Protein AF-A0A1Q7MWL5-F1 (afdb_monomer)

Foldseek 3Di:
DPLVVLLVVLLVVLVVCCVVVVDDSVVSLCVSVVVPVPDDPSSNVVSNVVNVVCRVCVVVVCQLQVVLLVVLLCCLVPPVVDDLVVSLVVSLVVNVVRHDPVNSVVSNVVSVVSNVVSVVVVD

Sequence (123 aa):
MGTRRKSRELVLQMLFQADMGRQNADDVRRTFWGERSSVDAEIRGFAEDLFRVATDRTPEIDGLIGNIMRAAVAELLGFPTTPRAVIINEALEIARKFSNPESVQFINGVLDSVGRDLEKARA

Mean predicted aligned error: 8.56 Å

Solvent-accessible surface area (backbone atoms only — not comparable to full-atom values): 6883 Å² total; per-residue (Å²): 132,63,54,73,54,51,17,52,55,50,29,53,53,47,53,50,47,25,66,76,64,71,41,56,73,66,59,38,52,53,52,60,45,69,78,46,80,85,63,55,67,70,34,48,50,53,20,53,54,52,41,51,54,52,63,76,39,37,70,60,53,43,69,55,46,44,62,53,51,50,53,40,52,50,43,63,70,74,38,78,85,59,58,67,69,57,49,50,50,54,42,37,55,51,28,63,75,74,35,52,76,70,53,30,59,50,50,51,59,50,50,55,51,52,53,54,53,53,52,60,76,71,109

Secondary structure (DSSP, 8-state):
--HHHHHHHHHHHHHHHHHHHT--HHHHHHHHHHT-TTS-HHHHHHHHHHHHHHHHTHHHHIIIIIHHHHHHHHHHHH-TTS-HHHHHHHHHHHHHHHS-HHHHHHHHHHHHHHHHHHHHHH-

pLDDT: mean 86.19, std 7.43, range [50.0, 95.25]

Structure (mmCIF, N/CA/C/O backbone):
data_AF-A0A1Q7MWL5-F1
#
_entry.id   AF-A0A1Q7MWL5-F1
#
loop_
_atom_site.group_PDB
_atom_site.id
_atom_site.type_symbol
_atom_site.label_atom_id
_atom_site.label_alt_id
_atom_site.label_comp_id
_atom_site.label_asym_id
_atom_site.label_entity_id
_atom_site.label_seq_id
_atom_site.pdbx_PDB_ins_code
_atom_site.Cartn_x
_atom_site.Cartn_y
_atom_site.Cartn_z
_atom_site.occupancy
_atom_site.B_iso_or_equiv
_atom_site.auth_seq_id
_atom_site.auth_comp_id
_atom_site.auth_asym_id
_atom_site.auth_atom_id
_atom_site.pdbx_PDB_model_num
ATOM 1 N N . MET A 1 1 ? 13.981 12.775 -12.856 1.00 50.00 1 MET A N 1
ATOM 2 C CA . MET A 1 1 ? 13.031 12.411 -11.773 1.00 50.00 1 MET A CA 1
ATOM 3 C C . MET A 1 1 ? 11.757 11.681 -12.252 1.00 50.00 1 MET A C 1
ATOM 5 O O . MET A 1 1 ? 11.026 11.196 -11.398 1.00 50.00 1 MET A O 1
ATOM 9 N N . GLY A 1 2 ? 11.483 11.538 -13.563 1.00 62.84 2 GLY A N 1
ATOM 10 C CA . GLY A 1 2 ? 10.215 10.966 -14.066 1.00 62.84 2 GLY A CA 1
ATOM 11 C C . GLY A 1 2 ? 10.153 9.438 -14.257 1.00 62.84 2 GLY A C 1
ATOM 12 O O . GLY A 1 2 ? 9.115 8.845 -13.975 1.00 62.84 2 GLY A O 1
ATOM 13 N N . THR A 1 3 ? 11.244 8.776 -14.666 1.00 80.31 3 THR A N 1
ATOM 14 C CA . THR A 1 3 ? 11.224 7.352 -15.082 1.00 80.31 3 THR A CA 1
ATOM 15 C C . THR A 1 3 ? 10.945 6.397 -13.921 1.00 80.31 3 THR A C 1
ATOM 17 O O . THR A 1 3 ? 9.989 5.628 -13.952 1.00 80.31 3 THR A O 1
ATOM 20 N N . ARG A 1 4 ? 11.699 6.521 -12.820 1.00 88.25 4 ARG A N 1
ATOM 21 C CA . ARG A 1 4 ? 11.536 5.669 -11.626 1.00 88.25 4 ARG A CA 1
ATOM 22 C C . ARG A 1 4 ? 10.202 5.861 -10.904 1.00 88.25 4 ARG A C 1
ATOM 24 O O . ARG A 1 4 ? 9.739 4.932 -10.247 1.00 88.25 4 ARG A O 1
ATOM 31 N N . ARG A 1 5 ? 9.595 7.053 -10.957 1.00 84.62 5 ARG A N 1
ATOM 32 C CA . ARG A 1 5 ? 8.236 7.261 -10.425 1.00 84.62 5 ARG A CA 1
ATOM 33 C C . ARG A 1 5 ? 7.232 6.507 -11.293 1.00 84.62 5 ARG A C 1
ATOM 35 O O . ARG A 1 5 ? 6.439 5.742 -10.755 1.00 84.62 5 ARG A O 1
ATOM 42 N N . LYS A 1 6 ? 7.342 6.640 -12.619 1.00 85.75 6 LYS A N 1
ATOM 43 C CA . LYS A 1 6 ? 6.418 5.994 -13.548 1.00 85.75 6 LYS A CA 1
ATOM 44 C C . LYS A 1 6 ? 6.465 4.469 -13.481 1.00 85.75 6 LYS A C 1
ATOM 46 O O . LYS A 1 6 ? 5.414 3.843 -13.447 1.00 85.75 6 LYS A O 1
ATOM 51 N N . SER A 1 7 ? 7.652 3.870 -13.376 1.00 89.81 7 SER A N 1
ATOM 52 C CA . SER A 1 7 ? 7.772 2.418 -13.184 1.00 89.81 7 SER A CA 1
ATOM 53 C C . SER A 1 7 ? 7.066 1.940 -11.915 1.00 89.81 7 SER A C 1
ATOM 55 O O . SER A 1 7 ? 6.401 0.914 -11.952 1.00 89.81 7 SER A O 1
ATOM 57 N N . ARG A 1 8 ? 7.160 2.685 -10.802 1.00 89.31 8 ARG A N 1
ATOM 58 C CA . ARG A 1 8 ? 6.479 2.320 -9.547 1.00 89.31 8 ARG A CA 1
ATOM 59 C C . ARG A 1 8 ? 4.958 2.379 -9.675 1.00 89.31 8 ARG A C 1
ATOM 61 O O . ARG A 1 8 ? 4.285 1.499 -9.157 1.00 89.31 8 ARG A O 1
ATOM 68 N N . GLU A 1 9 ? 4.425 3.371 -10.390 1.00 86.50 9 GLU A N 1
ATOM 69 C CA . GLU A 1 9 ? 2.988 3.435 -10.700 1.00 86.50 9 GLU A CA 1
ATOM 70 C C . GLU A 1 9 ? 2.531 2.214 -11.509 1.00 86.50 9 GLU A C 1
ATOM 72 O O . GLU A 1 9 ? 1.496 1.630 -11.202 1.00 86.50 9 GLU A O 1
ATOM 77 N N . LEU A 1 10 ? 3.309 1.804 -12.518 1.00 92.19 10 LEU A N 1
ATOM 78 C CA . LEU A 1 10 ? 2.995 0.624 -13.330 1.00 92.19 10 LEU A CA 1
ATOM 79 C C . LEU A 1 10 ? 3.062 -0.663 -12.502 1.00 92.19 10 LEU A C 1
ATOM 81 O O . LEU A 1 10 ? 2.157 -1.482 -12.595 1.00 92.19 10 LEU A O 1
ATOM 85 N N . VAL A 1 11 ? 4.069 -0.812 -11.638 1.00 93.88 11 VAL A N 1
ATOM 86 C CA . VAL A 1 11 ? 4.167 -1.960 -10.722 1.00 93.88 11 VAL A CA 1
ATOM 87 C C . VAL A 1 11 ? 2.961 -2.037 -9.798 1.00 93.88 11 VAL A C 1
ATOM 89 O O . VAL A 1 11 ? 2.419 -3.120 -9.613 1.00 93.88 11 VAL A O 1
ATOM 92 N N . LEU A 1 12 ? 2.502 -0.906 -9.255 1.00 88.31 12 LEU A N 1
ATOM 93 C CA . LEU A 1 12 ? 1.308 -0.887 -8.412 1.00 88.31 12 LEU A CA 1
ATOM 94 C C . LEU A 1 12 ? 0.073 -1.391 -9.177 1.00 88.31 12 LEU A C 1
ATOM 96 O O . LEU A 1 12 ? -0.703 -2.171 -8.634 1.00 88.31 12 LEU A O 1
ATOM 100 N N . GLN A 1 13 ? -0.085 -0.994 -10.444 1.00 88.56 13 GLN A N 1
ATOM 101 C CA . GLN A 1 13 ? -1.170 -1.491 -11.299 1.00 88.56 13 GLN A CA 1
ATOM 102 C C . GLN A 1 13 ? -1.042 -2.995 -11.574 1.00 88.56 13 GLN A C 1
ATOM 104 O O . GLN A 1 13 ? -2.043 -3.706 -11.529 1.00 88.56 13 GLN A O 1
ATOM 109 N N . MET A 1 14 ? 0.175 -3.486 -11.825 1.00 92.56 14 MET A N 1
ATOM 110 C CA . MET A 1 14 ? 0.436 -4.910 -12.047 1.00 92.56 14 MET A CA 1
ATOM 111 C C . MET A 1 14 ? 0.137 -5.748 -10.797 1.00 92.56 14 MET A C 1
ATOM 113 O O . MET A 1 14 ? -0.518 -6.780 -10.904 1.00 92.56 14 MET A O 1
ATOM 117 N N . LEU A 1 15 ? 0.565 -5.300 -9.611 1.00 88.69 15 LEU A N 1
ATOM 118 C CA . LEU A 1 15 ? 0.263 -5.969 -8.339 1.00 88.69 15 LEU A CA 1
ATOM 119 C C . LEU A 1 15 ? -1.247 -6.004 -8.079 1.00 88.69 15 LEU A C 1
ATOM 121 O O . LEU A 1 15 ? -1.795 -7.059 -7.784 1.00 88.69 15 LEU A O 1
ATOM 125 N N . PHE A 1 16 ? -1.941 -4.885 -8.302 1.00 84.75 16 PHE A N 1
ATOM 126 C CA . PHE A 1 16 ? -3.396 -4.835 -8.169 1.00 84.75 16 PHE A CA 1
ATOM 127 C C . PHE A 1 16 ? -4.107 -5.802 -9.125 1.00 84.75 16 PHE A C 1
ATOM 129 O O . PHE A 1 16 ? -5.069 -6.468 -8.743 1.00 84.75 16 PHE A O 1
ATOM 136 N N . GLN A 1 17 ? -3.628 -5.905 -10.368 1.00 87.19 17 GLN A N 1
ATOM 137 C CA . GLN A 1 17 ? -4.155 -6.861 -11.336 1.00 87.19 17 GLN A CA 1
ATOM 138 C C . GLN A 1 17 ? -3.917 -8.314 -10.890 1.00 87.19 17 GLN A C 1
ATOM 140 O O . GLN A 1 17 ? -4.825 -9.137 -11.020 1.00 87.19 17 GLN A O 1
ATOM 145 N N . ALA A 1 18 ? -2.737 -8.620 -10.338 1.00 87.31 18 ALA A N 1
ATOM 146 C CA . ALA A 1 18 ? -2.424 -9.938 -9.784 1.00 87.31 18 ALA A CA 1
ATOM 147 C C . ALA A 1 18 ? -3.403 -10.317 -8.660 1.00 87.31 18 ALA A C 1
ATOM 149 O O . ALA A 1 18 ? -4.004 -11.393 -8.704 1.00 87.31 18 ALA A O 1
ATOM 150 N N . ASP A 1 19 ? -3.631 -9.397 -7.718 1.00 82.75 19 ASP A N 1
ATOM 151 C CA . ASP A 1 19 ? -4.478 -9.614 -6.542 1.00 82.75 19 ASP A CA 1
ATOM 152 C C . ASP A 1 19 ? -5.965 -9.752 -6.904 1.00 82.75 19 ASP A C 1
ATOM 154 O O . ASP A 1 19 ? -6.632 -10.704 -6.492 1.00 82.75 19 ASP A O 1
ATOM 158 N N . MET A 1 20 ? -6.497 -8.825 -7.709 1.00 79.88 20 MET A N 1
ATOM 159 C CA . MET A 1 20 ? -7.918 -8.809 -8.084 1.00 79.88 20 MET A CA 1
ATOM 160 C C . MET A 1 20 ? -8.271 -9.912 -9.081 1.00 79.88 20 MET A C 1
ATOM 162 O O . MET A 1 20 ? -9.350 -10.501 -9.004 1.00 79.88 20 MET A O 1
ATOM 166 N N . GLY A 1 21 ? -7.371 -10.193 -10.025 1.00 79.06 21 GLY A N 1
ATOM 167 C CA . GLY A 1 21 ? -7.567 -11.213 -11.050 1.00 79.06 21 GLY A CA 1
ATOM 168 C C . GLY A 1 21 ? -7.226 -12.630 -10.589 1.00 79.06 21 GLY A C 1
ATOM 169 O O . GLY A 1 21 ? -7.502 -13.573 -11.328 1.00 79.06 21 GLY A O 1
ATOM 170 N N . ARG A 1 22 ? -6.606 -12.791 -9.406 1.00 79.31 22 ARG A N 1
ATOM 171 C CA . ARG A 1 22 ? -5.955 -14.041 -8.964 1.00 79.31 22 ARG A CA 1
ATOM 172 C C . A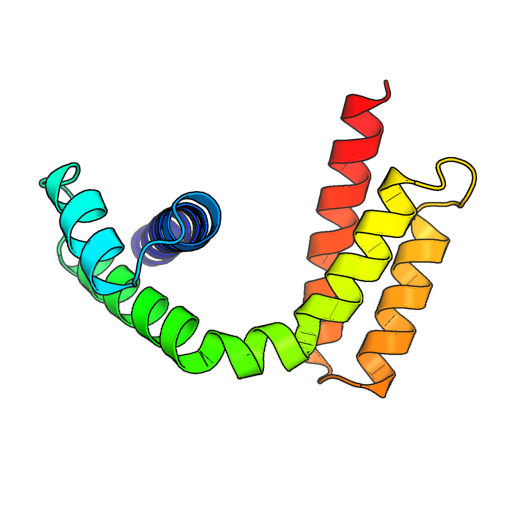RG A 1 22 ? -5.048 -14.630 -10.052 1.00 79.31 22 ARG A C 1
ATOM 174 O O . ARG A 1 22 ? -5.011 -15.842 -10.266 1.00 79.31 22 ARG A O 1
ATOM 181 N N . GLN A 1 23 ? -4.365 -13.752 -10.780 1.00 82.69 23 GLN A N 1
ATOM 182 C CA . GLN A 1 23 ? -3.498 -14.118 -11.894 1.00 82.69 23 GLN A CA 1
ATOM 183 C C . GLN A 1 23 ? -2.084 -14.379 -11.379 1.00 82.69 23 GLN A C 1
ATOM 185 O O . GLN A 1 23 ? -1.607 -13.696 -10.475 1.00 82.69 23 GLN A O 1
ATOM 190 N N . ASN A 1 24 ? -1.390 -15.350 -11.974 1.00 89.50 24 ASN A N 1
ATOM 191 C CA . ASN A 1 24 ? 0.038 -15.510 -11.716 1.00 89.50 24 ASN A CA 1
ATOM 192 C C . ASN A 1 24 ? 0.838 -14.356 -12.359 1.00 89.50 24 ASN A C 1
ATOM 194 O O . ASN A 1 24 ? 0.355 -13.653 -13.253 1.00 89.50 24 ASN A O 1
ATOM 198 N N . ALA A 1 25 ? 2.079 -14.171 -11.906 1.00 88.56 25 ALA A N 1
ATOM 199 C CA . ALA A 1 25 ? 2.936 -13.068 -12.336 1.00 88.56 25 ALA A CA 1
ATOM 200 C C . ALA A 1 25 ? 3.177 -13.036 -13.860 1.00 88.56 25 ALA A C 1
ATOM 202 O O . ALA A 1 25 ? 3.211 -11.958 -14.458 1.00 88.56 25 ALA A O 1
ATOM 203 N N . ASP A 1 26 ? 3.304 -14.196 -14.506 1.00 90.56 26 ASP A N 1
ATOM 204 C CA . ASP A 1 26 ? 3.564 -14.283 -15.946 1.00 90.56 26 ASP A CA 1
ATOM 205 C C . ASP A 1 26 ? 2.347 -13.873 -16.784 1.00 90.56 26 ASP A C 1
ATOM 207 O O . ASP A 1 26 ? 2.483 -13.157 -17.782 1.00 90.56 26 ASP A O 1
ATOM 211 N N . ASP A 1 27 ? 1.146 -14.258 -16.355 1.00 91.62 27 ASP A N 1
ATOM 212 C CA . ASP A 1 27 ? -0.103 -13.866 -17.002 1.00 91.62 27 ASP A CA 1
ATOM 213 C C . ASP A 1 27 ? -0.352 -12.359 -16.881 1.00 91.62 27 ASP A C 1
ATOM 215 O O . ASP A 1 27 ? -0.733 -11.718 -17.869 1.00 91.62 27 ASP A O 1
ATOM 219 N N . VAL A 1 28 ? -0.063 -11.771 -15.715 1.00 92.25 28 VAL A N 1
ATOM 220 C CA . VAL A 1 28 ? -0.117 -10.314 -15.518 1.00 92.25 28 VAL A CA 1
ATOM 221 C C . VAL A 1 28 ? 0.866 -9.617 -16.448 1.00 92.25 28 VAL A C 1
ATOM 223 O O . VAL A 1 28 ? 0.474 -8.705 -17.167 1.00 92.25 28 VAL A O 1
ATOM 226 N N . ARG A 1 29 ? 2.127 -10.065 -16.519 1.00 91.81 29 ARG A N 1
ATOM 227 C CA . ARG A 1 29 ? 3.126 -9.468 -17.425 1.00 91.81 29 ARG A CA 1
ATOM 228 C C . ARG A 1 29 ? 2.671 -9.513 -18.880 1.00 91.81 29 ARG A C 1
ATOM 230 O O . ARG A 1 29 ? 2.773 -8.507 -19.581 1.00 91.81 29 ARG A O 1
ATOM 237 N N . ARG A 1 30 ? 2.168 -10.663 -19.338 1.00 91.12 30 ARG A N 1
ATOM 238 C CA . ARG A 1 30 ? 1.729 -10.851 -20.727 1.00 91.12 30 ARG A CA 1
ATOM 239 C C . ARG A 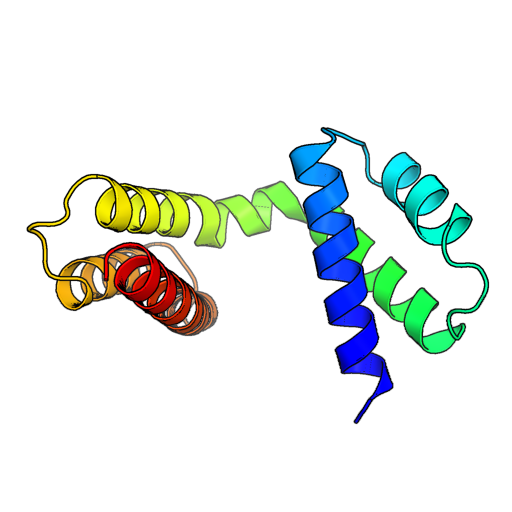1 30 ? 0.578 -9.912 -21.079 1.00 91.12 30 ARG A C 1
ATOM 241 O O . ARG A 1 30 ? 0.633 -9.239 -22.104 1.00 91.12 30 ARG A O 1
ATOM 248 N N . THR A 1 31 ? -0.446 -9.867 -20.236 1.00 91.50 31 THR A N 1
ATOM 249 C CA . THR A 1 31 ? -1.647 -9.052 -20.472 1.00 91.50 31 THR A CA 1
ATOM 250 C C . THR A 1 31 ? -1.365 -7.559 -20.305 1.00 91.50 31 THR A C 1
ATOM 252 O O . THR A 1 31 ? -1.658 -6.778 -21.207 1.00 91.50 31 THR A O 1
ATOM 255 N N . PHE A 1 32 ? -0.694 -7.164 -19.221 1.00 92.31 32 PHE A N 1
ATOM 256 C CA . PHE A 1 32 ? -0.417 -5.765 -18.899 1.00 92.31 32 PHE A CA 1
ATOM 257 C C . PHE A 1 32 ? 0.416 -5.060 -19.976 1.00 92.31 32 PHE A C 1
ATOM 259 O O . PHE A 1 32 ? 0.091 -3.936 -20.372 1.00 92.31 32 PHE A O 1
ATOM 266 N N . TRP A 1 33 ? 1.471 -5.721 -20.472 1.00 92.56 33 TRP A N 1
ATOM 267 C CA . TRP A 1 33 ? 2.317 -5.187 -21.544 1.00 92.56 33 TRP A CA 1
ATOM 268 C C . TRP A 1 33 ? 1.722 -5.386 -22.938 1.00 92.56 33 TRP A C 1
ATOM 270 O O . TRP A 1 33 ? 2.004 -4.580 -23.823 1.00 92.56 33 TRP A O 1
ATOM 280 N N . GLY A 1 34 ? 0.877 -6.405 -23.133 1.00 87.56 34 GLY A N 1
ATOM 281 C CA . GLY A 1 34 ? 0.123 -6.597 -24.376 1.00 87.56 34 GLY A CA 1
ATOM 282 C C . GLY A 1 34 ? -0.775 -5.401 -24.707 1.00 87.56 34 GLY A C 1
ATOM 283 O O . GLY A 1 34 ? -0.902 -5.027 -25.869 1.00 87.56 34 GLY A O 1
ATOM 284 N N 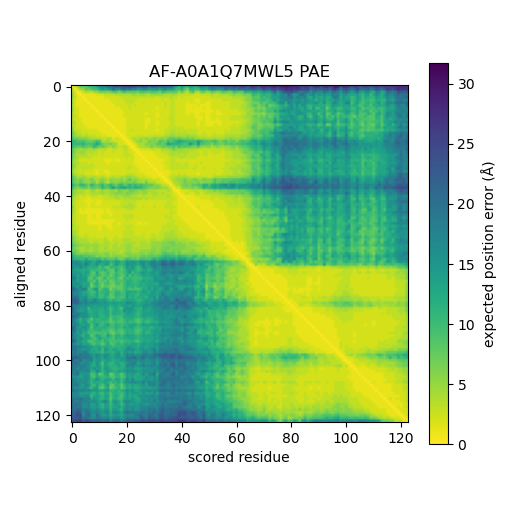. GLU A 1 35 ? -1.314 -4.741 -23.682 1.00 84.81 35 GLU A N 1
ATOM 285 C CA . GLU A 1 35 ? -2.119 -3.520 -23.809 1.00 84.81 35 GLU A CA 1
ATOM 286 C C . GLU A 1 35 ? -1.284 -2.223 -23.853 1.00 84.81 35 GLU A C 1
ATOM 288 O O . GLU A 1 35 ? -1.825 -1.143 -24.093 1.00 84.81 35 GLU A O 1
ATOM 293 N N . ARG A 1 36 ? 0.033 -2.289 -23.595 1.00 83.62 36 ARG A N 1
ATOM 294 C CA . ARG A 1 36 ? 0.907 -1.120 -23.358 1.00 83.62 36 ARG A CA 1
ATOM 295 C C . ARG A 1 36 ? 2.215 -1.207 -24.149 1.00 83.62 36 ARG A C 1
ATOM 297 O O . ARG A 1 36 ? 3.308 -1.234 -23.582 1.00 83.62 36 ARG A O 1
ATOM 304 N N . SER A 1 37 ? 2.110 -1.202 -25.475 1.00 74.88 37 SER A N 1
ATOM 305 C CA . SER A 1 37 ? 3.255 -1.335 -26.390 1.00 74.88 37 SER A CA 1
ATOM 306 C C . SER A 1 37 ? 4.160 -0.097 -26.488 1.00 74.88 37 SER A C 1
ATOM 308 O O . SER A 1 37 ? 5.283 -0.211 -26.970 1.00 74.88 37 SER A O 1
ATOM 310 N N . SER A 1 38 ? 3.719 1.075 -26.017 1.00 82.75 38 SER A N 1
ATOM 311 C CA . SER A 1 38 ? 4.431 2.354 -26.186 1.00 82.75 38 SER A CA 1
ATOM 312 C C . SER A 1 38 ? 5.240 2.814 -24.963 1.00 82.75 38 SER A C 1
ATOM 314 O O . SER A 1 38 ? 5.585 3.992 -24.865 1.00 82.75 38 SER A O 1
ATOM 316 N N . VAL A 1 39 ? 5.489 1.936 -23.988 1.00 86.75 39 VAL A N 1
ATOM 317 C CA . VAL A 1 39 ? 6.248 2.291 -22.777 1.00 86.75 39 VAL A CA 1
ATOM 318 C C . VAL A 1 39 ? 7.746 2.181 -23.043 1.00 86.75 39 VAL A C 1
ATOM 320 O O . VAL A 1 39 ? 8.215 1.194 -23.605 1.00 86.75 39 VAL A O 1
ATOM 323 N N . ASP A 1 40 ? 8.490 3.195 -22.605 1.00 91.06 40 ASP A N 1
ATOM 324 C CA . ASP A 1 40 ? 9.948 3.238 -22.697 1.00 91.06 40 ASP A CA 1
ATOM 325 C C . ASP A 1 40 ? 10.615 1.997 -22.067 1.00 91.06 40 ASP A C 1
ATOM 327 O O . ASP A 1 40 ? 10.190 1.504 -21.016 1.00 91.06 40 ASP A O 1
ATOM 331 N N . ALA A 1 41 ? 11.673 1.498 -22.711 1.00 89.38 41 ALA A N 1
ATOM 332 C CA . ALA A 1 41 ? 12.340 0.258 -22.323 1.00 89.38 41 ALA A CA 1
ATOM 333 C C . ALA A 1 41 ? 12.984 0.329 -20.928 1.00 89.38 41 ALA A C 1
ATOM 335 O O . ALA A 1 41 ? 12.961 -0.668 -20.205 1.00 89.38 41 ALA A O 1
ATOM 336 N N . GLU A 1 42 ? 13.505 1.489 -20.512 1.00 89.81 42 GLU A N 1
ATOM 337 C CA . GLU A 1 42 ? 14.067 1.679 -19.170 1.00 89.81 42 GLU A CA 1
ATOM 338 C C . GLU A 1 42 ? 12.957 1.598 -18.113 1.00 89.81 42 GLU A C 1
ATOM 340 O O . GLU A 1 42 ? 13.095 0.921 -17.089 1.00 89.81 42 GLU A O 1
ATOM 345 N N . ILE A 1 43 ? 11.820 2.252 -18.384 1.00 91.88 43 ILE A N 1
ATOM 346 C CA . ILE A 1 43 ? 10.653 2.245 -17.493 1.00 91.88 43 ILE A CA 1
ATOM 347 C C . ILE A 1 43 ? 10.117 0.824 -17.339 1.00 91.88 43 ILE A C 1
ATOM 349 O O . ILE A 1 43 ? 9.856 0.395 -16.208 1.00 91.88 43 ILE A O 1
ATOM 353 N N . ARG A 1 44 ? 9.963 0.114 -18.462 1.00 92.75 44 ARG A N 1
ATOM 354 C CA . ARG A 1 44 ? 9.489 -1.268 -18.504 1.00 92.75 44 ARG A CA 1
ATOM 355 C C . ARG A 1 44 ? 10.446 -2.209 -17.783 1.00 92.75 44 ARG A C 1
ATOM 357 O O . ARG A 1 44 ? 9.992 -2.959 -16.927 1.00 92.75 44 ARG A O 1
ATOM 364 N N . GLY A 1 45 ? 11.745 -2.136 -18.073 1.00 92.06 45 GLY A N 1
ATOM 365 C CA . GLY A 1 45 ? 12.754 -2.994 -17.451 1.00 92.06 45 GLY A CA 1
ATOM 366 C C . GLY A 1 45 ? 12.742 -2.873 -15.929 1.00 92.06 45 GLY A C 1
ATOM 367 O O . GLY A 1 45 ? 12.604 -3.872 -15.228 1.00 92.06 45 GLY A O 1
ATOM 368 N N . PHE A 1 46 ? 12.756 -1.642 -15.405 1.00 94.06 46 PHE A N 1
ATOM 369 C CA . PHE A 1 46 ? 12.695 -1.454 -13.956 1.00 94.06 46 PHE A CA 1
ATOM 370 C C . PHE A 1 46 ? 11.352 -1.881 -13.344 1.00 94.06 46 PHE A C 1
ATOM 372 O O . PHE A 1 46 ? 11.335 -2.401 -12.229 1.00 94.06 46 PHE A O 1
ATOM 379 N N . ALA A 1 47 ? 10.232 -1.668 -14.041 1.00 92.88 47 ALA A N 1
ATOM 380 C CA . ALA A 1 47 ? 8.932 -2.138 -13.573 1.00 92.88 47 ALA A CA 1
ATOM 381 C C . ALA A 1 47 ? 8.883 -3.673 -13.501 1.00 92.88 47 ALA A C 1
ATOM 383 O O . ALA A 1 47 ? 8.425 -4.212 -12.500 1.00 92.88 47 ALA A O 1
ATOM 384 N N . GLU A 1 48 ? 9.406 -4.380 -14.507 1.00 93.62 48 GLU A N 1
ATOM 385 C CA . GLU A 1 48 ? 9.462 -5.846 -14.504 1.00 93.62 48 GLU A CA 1
ATOM 386 C C . GLU A 1 48 ? 10.353 -6.388 -13.379 1.00 93.62 48 GLU A C 1
ATOM 388 O O . GLU A 1 48 ? 9.938 -7.301 -12.665 1.00 93.62 48 GLU A O 1
ATOM 393 N N . ASP A 1 49 ? 11.535 -5.802 -13.169 1.00 94.12 49 ASP A N 1
ATOM 394 C CA . ASP A 1 49 ? 12.427 -6.211 -12.080 1.00 94.12 49 ASP A CA 1
ATOM 395 C C . ASP A 1 49 ? 11.791 -6.001 -10.704 1.00 94.12 49 ASP A C 1
ATOM 397 O O . ASP A 1 49 ? 11.857 -6.881 -9.844 1.00 94.12 49 ASP A O 1
ATOM 401 N N . LEU A 1 50 ? 11.161 -4.844 -10.490 1.00 92.00 50 LEU A N 1
ATOM 402 C CA . LEU A 1 50 ? 10.516 -4.527 -9.221 1.00 92.00 50 LEU A CA 1
ATOM 403 C C . LEU A 1 50 ? 9.264 -5.386 -8.986 1.00 92.00 50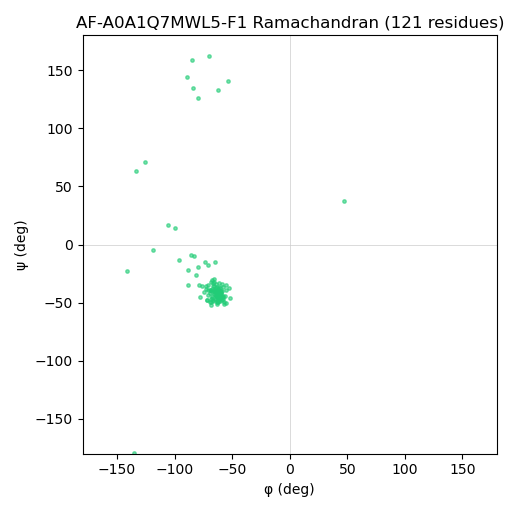 LEU A C 1
ATOM 405 O O . LEU A 1 50 ? 9.056 -5.843 -7.864 1.00 92.00 50 LEU A O 1
ATOM 409 N N . PHE A 1 51 ? 8.464 -5.639 -10.026 1.00 93.62 51 PHE A N 1
ATOM 410 C CA . PHE A 1 51 ? 7.305 -6.530 -9.950 1.00 93.62 51 PHE A CA 1
ATOM 411 C C . PHE A 1 51 ? 7.723 -7.956 -9.583 1.00 93.62 51 PHE A C 1
ATOM 413 O O . PHE A 1 51 ? 7.170 -8.508 -8.639 1.00 93.62 51 PHE A O 1
ATOM 420 N N . ARG A 1 52 ? 8.756 -8.502 -10.243 1.00 93.62 52 ARG A N 1
ATOM 421 C CA . ARG A 1 52 ? 9.315 -9.827 -9.927 1.00 93.62 52 ARG A CA 1
ATOM 422 C C . ARG A 1 52 ? 9.726 -9.927 -8.458 1.00 93.62 52 ARG A C 1
ATOM 424 O O . ARG A 1 52 ? 9.315 -10.846 -7.763 1.00 93.62 52 ARG A O 1
ATOM 431 N N . VAL A 1 53 ? 10.495 -8.956 -7.959 1.00 91.69 53 VAL A N 1
ATOM 432 C CA . VAL A 1 53 ? 10.923 -8.951 -6.549 1.00 91.69 53 VAL A CA 1
ATOM 433 C C . VAL A 1 53 ? 9.722 -8.907 -5.597 1.00 91.69 53 VAL A C 1
ATOM 435 O O . VAL A 1 53 ? 9.735 -9.587 -4.573 1.00 91.69 53 VAL A O 1
ATOM 438 N N . ALA A 1 54 ? 8.689 -8.126 -5.919 1.00 87.44 54 ALA A N 1
ATOM 439 C CA . ALA A 1 54 ? 7.489 -8.017 -5.093 1.00 87.44 54 ALA A CA 1
ATOM 440 C C . ALA A 1 54 ? 6.657 -9.315 -5.075 1.00 87.44 54 ALA A C 1
ATOM 442 O O . ALA A 1 54 ? 6.161 -9.707 -4.017 1.00 87.44 54 ALA A O 1
ATOM 443 N N . THR A 1 55 ? 6.539 -10.011 -6.210 1.00 89.62 55 THR A N 1
ATOM 444 C CA . THR A 1 55 ? 5.809 -11.286 -6.303 1.00 89.62 55 THR A CA 1
ATOM 445 C C . THR A 1 55 ? 6.579 -12.441 -5.670 1.00 89.62 55 THR A C 1
ATOM 447 O O . THR A 1 55 ? 6.001 -13.238 -4.937 1.00 89.62 55 THR A O 1
ATOM 450 N N . ASP A 1 56 ? 7.896 -12.508 -5.877 1.00 90.88 56 ASP A N 1
ATOM 451 C CA . ASP A 1 56 ? 8.731 -13.596 -5.349 1.00 90.88 56 ASP A CA 1
ATOM 452 C C . ASP A 1 56 ? 8.824 -13.543 -3.820 1.00 90.88 56 ASP A C 1
ATOM 454 O O . ASP A 1 56 ? 8.942 -14.570 -3.153 1.00 90.88 56 ASP A O 1
ATOM 458 N N . ARG A 1 57 ? 8.740 -12.335 -3.251 1.00 86.19 57 ARG A N 1
ATOM 459 C CA . ARG A 1 57 ? 8.841 -12.095 -1.807 1.00 86.19 57 ARG A CA 1
ATOM 460 C C . ARG A 1 57 ? 7.503 -11.768 -1.158 1.00 86.19 57 ARG A C 1
ATOM 462 O O . ARG A 1 57 ? 7.490 -11.272 -0.035 1.00 86.19 57 ARG A O 1
ATOM 469 N N . THR A 1 58 ? 6.379 -12.062 -1.817 1.00 82.94 58 THR A N 1
ATOM 470 C CA . THR A 1 58 ? 5.041 -11.813 -1.254 1.00 82.94 58 THR A CA 1
ATOM 471 C C . THR A 1 58 ? 4.868 -12.405 0.149 1.00 82.94 58 THR A C 1
ATOM 473 O O . THR A 1 58 ? 4.434 -11.656 1.014 1.00 82.94 58 THR A O 1
ATOM 476 N N . PRO A 1 59 ? 5.266 -13.659 0.461 1.00 82.00 59 PRO A N 1
ATOM 477 C CA . PRO A 1 59 ? 5.110 -14.193 1.820 1.00 82.00 59 PRO A CA 1
ATOM 478 C C . PRO A 1 59 ? 5.886 -13.399 2.880 1.00 82.00 59 PRO A C 1
ATOM 480 O O . PRO A 1 59 ? 5.406 -13.211 3.996 1.00 82.00 59 PRO A O 1
ATOM 483 N N . GLU A 1 60 ? 7.078 -12.911 2.530 1.00 78.56 60 GLU A N 1
ATOM 484 C CA . GLU A 1 60 ? 7.908 -12.097 3.418 1.00 78.56 60 GLU A CA 1
ATOM 485 C C . GLU A 1 60 ? 7.300 -10.700 3.605 1.00 78.56 60 GLU A C 1
ATOM 487 O O . GLU A 1 60 ? 7.218 -10.206 4.726 1.00 78.56 60 GLU A O 1
ATOM 492 N N . ILE A 1 61 ? 6.820 -10.079 2.522 1.00 74.25 61 ILE A N 1
ATOM 493 C CA . ILE A 1 61 ? 6.174 -8.758 2.540 1.00 74.25 61 ILE A CA 1
ATOM 494 C C . ILE A 1 61 ? 4.856 -8.813 3.329 1.00 74.25 61 ILE A C 1
ATOM 496 O O . ILE A 1 61 ? 4.631 -7.992 4.221 1.00 74.25 61 ILE A O 1
ATOM 500 N N . ASP A 1 62 ? 4.013 -9.813 3.072 1.00 73.88 62 ASP A N 1
ATOM 501 C CA . ASP A 1 62 ? 2.754 -10.028 3.788 1.00 73.88 62 ASP A CA 1
ATOM 502 C C . ASP A 1 62 ? 2.985 -10.335 5.270 1.00 73.88 62 ASP A C 1
ATOM 504 O O . ASP A 1 62 ? 2.235 -9.848 6.121 1.00 73.88 62 ASP A O 1
ATOM 508 N N . GLY A 1 63 ? 4.039 -11.092 5.589 1.00 69.44 63 GLY A N 1
ATOM 509 C CA . GLY A 1 63 ? 4.445 -11.381 6.962 1.00 69.44 63 GLY A CA 1
ATOM 510 C C . GLY A 1 63 ? 4.941 -10.151 7.727 1.00 69.44 63 GLY A C 1
ATOM 511 O O . GLY A 1 63 ? 4.696 -10.046 8.927 1.00 69.44 63 GLY A O 1
ATOM 512 N N . LEU A 1 64 ? 5.592 -9.202 7.049 1.00 66.81 64 LEU A N 1
ATOM 513 C CA . LEU A 1 64 ? 6.166 -8.007 7.679 1.00 66.81 64 LEU A CA 1
ATOM 514 C C . LEU A 1 64 ? 5.129 -6.939 8.041 1.00 66.81 64 LEU A C 1
ATOM 516 O O . LEU A 1 64 ? 5.301 -6.238 9.041 1.00 66.81 64 LEU A O 1
ATOM 520 N N . ILE A 1 65 ? 4.094 -6.773 7.215 1.00 67.94 65 ILE A N 1
ATOM 521 C CA . ILE A 1 65 ? 3.180 -5.621 7.313 1.00 67.94 65 ILE A CA 1
ATOM 522 C C . ILE A 1 65 ? 1.708 -5.957 7.047 1.00 67.94 65 ILE A C 1
ATOM 524 O O . ILE A 1 65 ? 0.825 -5.233 7.511 1.00 67.94 65 ILE A O 1
ATOM 528 N N . GLY A 1 66 ? 1.412 -7.050 6.338 1.00 75.81 66 GLY A N 1
ATOM 529 C CA . GLY A 1 66 ? 0.073 -7.332 5.817 1.00 75.81 66 GLY A CA 1
ATOM 530 C C . GLY A 1 66 ? -0.977 -7.508 6.911 1.00 75.81 66 GLY A C 1
ATOM 531 O O . GLY A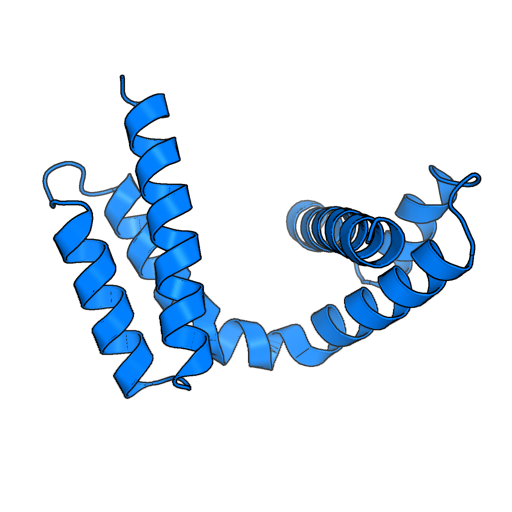 1 66 ? -2.060 -6.934 6.830 1.00 75.81 66 GLY A O 1
ATOM 532 N N . ASN A 1 67 ? -0.660 -8.247 7.974 1.00 80.50 67 ASN A N 1
ATOM 533 C CA . ASN A 1 67 ? -1.626 -8.512 9.047 1.00 80.50 67 ASN A CA 1
ATOM 534 C C . ASN A 1 67 ? -1.901 -7.285 9.926 1.00 80.50 67 ASN A C 1
ATOM 536 O O . ASN A 1 67 ? -3.044 -7.071 10.325 1.00 80.50 67 ASN A O 1
ATOM 540 N N . ILE A 1 68 ? -0.886 -6.450 10.167 1.00 85.88 68 ILE A N 1
ATOM 541 C CA . ILE A 1 68 ? -1.029 -5.206 10.937 1.00 85.88 68 ILE A CA 1
ATOM 542 C C . ILE A 1 68 ? -1.911 -4.221 10.166 1.00 85.88 68 ILE A C 1
ATOM 544 O O . ILE A 1 68 ? -2.875 -3.686 10.708 1.00 85.88 68 ILE A O 1
ATOM 548 N N . MET A 1 69 ? -1.632 -4.046 8.871 1.00 87.06 69 MET A N 1
ATOM 549 C CA . MET A 1 69 ? -2.417 -3.181 7.991 1.00 87.06 69 MET A CA 1
ATOM 550 C C . MET A 1 69 ? -3.864 -3.664 7.858 1.00 87.06 69 MET A C 1
ATOM 552 O O . MET A 1 69 ? -4.788 -2.861 7.964 1.00 87.06 69 MET A O 1
ATOM 556 N N . ARG A 1 70 ? -4.081 -4.974 7.671 1.00 86.56 70 ARG A N 1
ATOM 557 C CA . ARG A 1 70 ? -5.427 -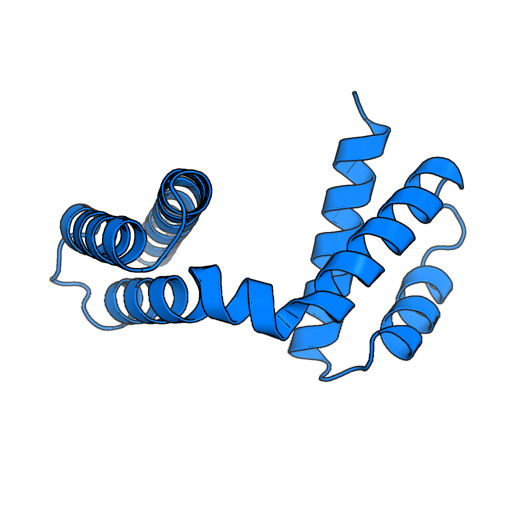5.566 7.585 1.00 86.56 70 ARG A CA 1
ATOM 558 C C . ARG A 1 70 ? -6.230 -5.322 8.863 1.00 86.56 70 ARG A C 1
ATOM 560 O O . ARG A 1 70 ? -7.383 -4.915 8.761 1.00 86.56 70 ARG A O 1
ATOM 567 N N . ALA A 1 71 ? -5.629 -5.520 10.038 1.00 88.12 71 ALA A N 1
ATOM 568 C CA . ALA A 1 71 ? -6.291 -5.27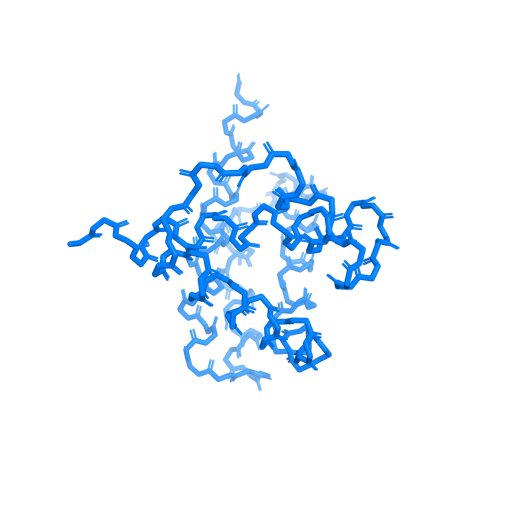4 11.318 1.00 88.12 71 ALA A CA 1
ATOM 569 C C . ALA A 1 71 ? -6.669 -3.793 11.491 1.00 88.12 71 ALA A C 1
ATOM 571 O O . ALA A 1 71 ? -7.828 -3.485 11.759 1.00 88.12 71 ALA A O 1
ATOM 572 N N . ALA A 1 72 ? -5.726 -2.880 11.249 1.00 92.06 72 ALA A N 1
ATOM 573 C CA . ALA A 1 72 ? -5.954 -1.444 11.399 1.00 92.06 72 ALA A CA 1
ATOM 574 C C . ALA A 1 72 ? -7.021 -0.908 10.427 1.00 92.06 72 ALA A C 1
ATOM 576 O O . ALA A 1 72 ? -7.895 -0.134 10.814 1.00 92.06 72 ALA A O 1
ATOM 577 N N . VAL A 1 73 ? -6.993 -1.339 9.160 1.00 90.81 73 VAL A N 1
ATOM 578 C CA . VAL A 1 73 ? -8.000 -0.936 8.164 1.00 90.81 73 VAL A CA 1
ATOM 579 C C . VAL A 1 73 ? -9.370 -1.533 8.483 1.00 90.81 73 VAL A C 1
ATOM 581 O O . VAL A 1 73 ? -10.377 -0.835 8.357 1.00 90.81 73 VAL A O 1
ATOM 584 N N . ALA A 1 74 ? -9.430 -2.790 8.933 1.00 90.62 74 ALA A N 1
ATOM 585 C CA . ALA A 1 74 ? -10.680 -3.392 9.388 1.00 90.62 74 ALA A CA 1
ATOM 586 C C . ALA A 1 74 ? -11.283 -2.605 10.560 1.00 90.62 74 ALA A C 1
ATOM 588 O O . ALA A 1 74 ? -12.492 -2.371 10.573 1.00 90.62 74 ALA A O 1
ATOM 589 N N . GLU A 1 75 ? -10.452 -2.137 11.495 1.00 93.12 75 GLU A N 1
ATOM 590 C CA . GLU A 1 75 ? -10.917 -1.328 12.619 1.00 93.12 75 GLU A CA 1
ATOM 591 C C . GLU A 1 75 ? -11.432 0.047 12.169 1.00 93.12 75 GLU A C 1
ATOM 593 O O . GLU A 1 75 ? -12.545 0.437 12.526 1.00 93.12 75 GLU A O 1
ATOM 598 N N . LEU A 1 76 ? -10.687 0.735 11.293 1.00 90.12 76 LEU A N 1
ATOM 599 C CA . LEU A 1 76 ? -11.101 2.014 10.700 1.00 90.12 76 LEU A CA 1
ATOM 600 C C . LEU A 1 76 ? -12.465 1.916 10.001 1.00 90.12 76 LEU A C 1
ATOM 602 O O . LEU A 1 76 ? -13.271 2.849 10.079 1.00 90.12 76 LEU A O 1
ATOM 606 N N . LEU A 1 77 ? -12.730 0.802 9.314 1.00 88.94 77 LEU A N 1
ATOM 607 C CA . LEU A 1 77 ? -13.980 0.555 8.595 1.00 88.94 77 LEU A CA 1
ATOM 608 C C . LEU A 1 77 ? -15.129 0.145 9.524 1.00 88.94 77 LEU A C 1
ATOM 610 O O . LEU A 1 77 ? -16.236 0.662 9.369 1.00 88.94 77 LEU A O 1
ATOM 614 N N . GLY A 1 78 ? -14.874 -0.773 10.459 1.00 90.56 78 GLY A N 1
ATOM 615 C CA . GLY A 1 78 ? -15.897 -1.422 11.281 1.00 90.56 78 GLY A CA 1
ATOM 616 C C . GLY A 1 78 ? -16.262 -0.689 12.573 1.00 90.56 78 GLY A C 1
ATOM 617 O O . GLY A 1 78 ? -17.361 -0.892 13.083 1.00 90.56 78 GLY A O 1
ATOM 618 N N . PHE A 1 79 ? -15.383 0.175 13.090 1.00 91.31 79 PHE A N 1
ATOM 619 C CA . PHE A 1 79 ? -15.550 0.833 14.391 1.00 91.31 79 PHE A CA 1
ATOM 620 C C . PHE A 1 79 ? -15.448 2.361 14.258 1.00 91.31 79 PHE A C 1
ATOM 622 O O . PHE A 1 79 ? -14.483 2.972 14.715 1.00 91.31 79 PHE A O 1
ATOM 629 N N . PRO A 1 80 ? -16.452 3.025 13.650 1.00 84.38 80 PRO A N 1
ATOM 630 C CA . PRO A 1 80 ? -16.408 4.464 13.367 1.00 84.38 80 PRO A CA 1
ATOM 631 C C . PRO A 1 80 ? -16.367 5.354 14.620 1.00 84.38 80 PRO A C 1
ATOM 633 O O . PRO A 1 80 ? -16.062 6.538 14.512 1.00 84.38 80 PRO A O 1
ATOM 636 N N . THR A 1 81 ? -16.675 4.810 15.800 1.00 89.50 81 THR A N 1
ATOM 637 C CA . THR A 1 81 ? -16.583 5.512 17.089 1.00 89.50 81 THR A CA 1
ATOM 638 C C . THR A 1 81 ? -15.162 5.566 17.643 1.00 89.50 81 THR A C 1
ATOM 640 O O . THR A 1 81 ? -14.885 6.390 18.513 1.00 89.50 81 THR A O 1
ATOM 643 N N . THR A 1 82 ? -14.265 4.692 17.180 1.00 89.56 82 THR A N 1
ATOM 644 C CA . THR A 1 82 ? -12.872 4.674 17.629 1.00 89.56 82 THR A CA 1
ATOM 645 C C . THR A 1 82 ? -12.091 5.770 16.893 1.00 89.56 82 THR A C 1
ATOM 647 O O . THR A 1 82 ? -12.102 5.807 15.660 1.00 89.56 82 THR A O 1
ATOM 650 N N . PRO A 1 83 ? -11.396 6.683 17.600 1.00 91.69 83 PRO A N 1
ATOM 651 C CA . PRO A 1 83 ? -10.655 7.754 16.943 1.00 91.69 83 PRO A CA 1
ATOM 652 C C . PRO A 1 83 ? -9.540 7.210 16.043 1.00 91.69 83 PRO A C 1
ATOM 654 O O . PRO A 1 83 ? -8.717 6.412 16.492 1.00 91.69 83 PRO A O 1
ATOM 657 N N . ARG A 1 84 ? -9.434 7.713 14.803 1.00 91.12 84 ARG A N 1
ATOM 658 C CA . ARG A 1 84 ? -8.417 7.247 13.837 1.00 91.12 84 ARG A CA 1
ATOM 659 C C . ARG A 1 84 ? -6.991 7.278 14.386 1.00 91.12 84 ARG A C 1
ATOM 661 O O . ARG A 1 84 ? -6.206 6.383 14.107 1.00 91.12 84 ARG A O 1
ATOM 668 N N . ALA A 1 85 ? -6.663 8.300 15.178 1.00 92.44 85 ALA A N 1
ATOM 669 C CA . ALA A 1 85 ? -5.324 8.475 15.729 1.00 92.44 85 ALA A CA 1
ATOM 670 C C . ALA A 1 85 ? -4.966 7.357 16.720 1.00 92.44 85 ALA A C 1
ATOM 672 O O . ALA A 1 85 ? -3.810 6.959 16.791 1.00 92.44 85 ALA A O 1
ATOM 673 N N . VAL A 1 86 ? -5.959 6.827 17.445 1.00 95.25 86 VAL A N 1
ATOM 674 C CA . VAL A 1 86 ? -5.772 5.701 18.370 1.00 95.25 86 VAL A CA 1
ATOM 675 C C . VAL A 1 86 ? -5.469 4.431 17.581 1.00 95.25 86 VAL A C 1
ATOM 677 O O . VAL A 1 86 ? -4.456 3.795 17.842 1.00 95.25 86 VAL A O 1
ATOM 680 N N . ILE A 1 87 ? -6.275 4.125 16.559 1.00 93.00 87 ILE A N 1
ATOM 681 C CA . ILE A 1 87 ? -6.088 2.935 15.709 1.00 93.00 87 ILE A CA 1
ATOM 682 C C . ILE A 1 87 ? -4.704 2.947 15.047 1.00 93.00 87 ILE A C 1
ATOM 684 O O . ILE A 1 87 ? -3.995 1.942 15.045 1.00 93.00 87 ILE A O 1
ATOM 688 N N . ILE A 1 88 ? -4.298 4.101 14.505 1.00 92.88 88 ILE A N 1
ATOM 689 C CA . ILE A 1 88 ? -2.981 4.260 13.880 1.00 92.88 88 ILE A CA 1
ATOM 690 C C . ILE A 1 88 ? -1.875 4.043 14.917 1.00 92.88 88 ILE A C 1
ATOM 692 O O . ILE A 1 88 ? -0.978 3.246 14.663 1.00 92.88 88 ILE A O 1
ATOM 696 N N . ASN A 1 89 ? -1.946 4.682 16.089 1.00 95.00 89 ASN A N 1
ATOM 697 C CA . ASN A 1 89 ? -0.927 4.526 17.131 1.00 95.00 89 ASN A CA 1
ATOM 698 C C . ASN A 1 89 ? -0.765 3.066 17.583 1.00 95.00 89 ASN A C 1
ATOM 700 O O . ASN A 1 89 ? 0.365 2.585 17.652 1.00 95.00 89 ASN A O 1
ATOM 704 N N . GLU A 1 90 ? -1.860 2.340 17.819 1.00 94.25 90 GLU A N 1
ATOM 705 C CA . GLU A 1 90 ? -1.801 0.923 18.205 1.00 94.25 90 GLU A CA 1
ATOM 706 C C . GLU A 1 90 ? -1.179 0.054 17.102 1.00 94.25 90 GLU A C 1
ATOM 708 O O . GLU A 1 90 ? -0.329 -0.799 17.371 1.00 94.25 90 GLU A O 1
ATOM 713 N N . ALA A 1 91 ? -1.512 0.314 15.834 1.00 91.56 91 ALA A N 1
ATOM 714 C CA . ALA A 1 91 ? -0.886 -0.374 14.708 1.00 91.56 91 ALA A CA 1
ATOM 715 C C . ALA A 1 91 ? 0.635 -0.135 14.646 1.00 91.56 91 ALA A C 1
ATOM 717 O O . ALA A 1 91 ? 1.393 -1.056 14.328 1.00 91.56 91 ALA A O 1
ATOM 718 N N . LEU A 1 92 ? 1.101 1.074 14.981 1.00 91.31 92 LEU A N 1
ATOM 719 C CA . LEU A 1 92 ? 2.531 1.392 15.039 1.00 91.31 92 LEU A CA 1
ATOM 720 C C . LEU A 1 92 ? 3.239 0.690 16.195 1.00 91.31 92 LEU A C 1
ATOM 722 O O . LEU A 1 92 ? 4.340 0.180 15.994 1.00 91.31 92 LEU A O 1
ATOM 726 N N . GLU A 1 93 ? 2.631 0.625 17.378 1.00 91.62 93 GLU A N 1
ATOM 727 C CA . GLU A 1 93 ? 3.208 -0.087 18.524 1.00 91.62 93 GLU A CA 1
ATOM 728 C C . GLU A 1 93 ? 3.330 -1.594 18.251 1.00 91.62 93 GLU A C 1
ATOM 730 O O . GLU A 1 93 ? 4.368 -2.205 18.522 1.00 91.62 93 GLU A O 1
ATOM 735 N N . ILE A 1 94 ? 2.327 -2.192 17.600 1.00 88.31 94 ILE A N 1
ATOM 736 C CA . ILE A 1 94 ? 2.399 -3.582 17.130 1.00 88.31 94 ILE A CA 1
ATOM 737 C C . ILE A 1 94 ? 3.523 -3.740 16.094 1.00 88.31 94 ILE A C 1
ATOM 739 O O . ILE A 1 94 ? 4.317 -4.681 16.181 1.00 88.31 94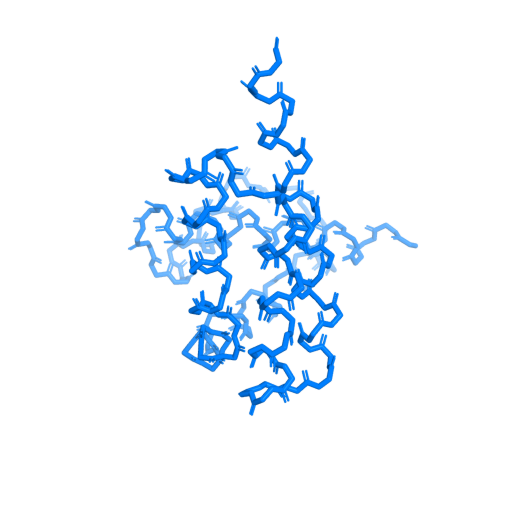 ILE A O 1
ATOM 743 N N . ALA A 1 95 ? 3.649 -2.811 15.143 1.00 87.12 95 ALA A N 1
ATOM 744 C CA . ALA A 1 95 ? 4.710 -2.847 14.139 1.00 87.12 95 ALA A CA 1
ATOM 745 C C . ALA A 1 95 ? 6.110 -2.732 14.750 1.00 87.12 95 ALA A C 1
ATOM 747 O O . ALA A 1 95 ? 7.008 -3.456 14.330 1.00 87.12 95 ALA A O 1
ATOM 748 N N . ARG A 1 96 ? 6.300 -1.898 15.779 1.00 87.12 96 ARG A N 1
ATOM 749 C CA . ARG A 1 96 ? 7.572 -1.812 16.520 1.00 87.12 96 ARG A CA 1
ATOM 750 C C . ARG A 1 96 ? 7.934 -3.128 17.202 1.00 87.12 96 ARG A C 1
ATOM 752 O O . ARG A 1 96 ? 9.113 -3.438 17.333 1.00 87.12 96 ARG A O 1
ATOM 759 N N . LYS A 1 97 ? 6.932 -3.887 17.653 1.00 84.50 97 LYS A N 1
ATOM 760 C CA . LYS A 1 97 ? 7.129 -5.160 18.355 1.00 84.50 97 LYS A CA 1
ATOM 761 C C . LYS A 1 97 ? 7.449 -6.325 17.416 1.00 84.50 97 LYS A C 1
ATOM 763 O O . LYS A 1 97 ? 8.198 -7.216 17.807 1.00 84.50 97 LYS A O 1
ATOM 768 N N . PHE A 1 98 ? 6.865 -6.343 16.220 1.00 78.50 98 PHE A N 1
ATOM 769 C CA . PHE A 1 98 ? 6.903 -7.509 15.326 1.00 78.50 98 PHE A CA 1
ATOM 770 C C . PHE A 1 98 ? 7.574 -7.261 13.969 1.00 78.50 98 PHE A C 1
ATOM 772 O O . PHE A 1 98 ? 7.719 -8.202 13.193 1.00 78.50 98 PHE A O 1
ATOM 779 N N . SER A 1 99 ? 7.982 -6.028 13.667 1.00 75.19 99 SER A N 1
ATOM 780 C CA . SER A 1 99 ? 8.538 -5.636 12.369 1.00 75.19 99 SER A CA 1
ATOM 781 C C . SER A 1 99 ? 9.787 -4.757 12.521 1.00 75.19 99 SER A C 1
ATOM 783 O O . SER A 1 99 ? 10.253 -4.491 13.629 1.00 75.19 99 SER A O 1
ATOM 785 N N . ASN A 1 100 ? 10.372 -4.336 11.398 1.00 76.56 100 ASN A N 1
ATOM 786 C CA . ASN A 1 100 ? 11.553 -3.468 11.391 1.00 76.56 100 ASN A CA 1
ATOM 787 C C . ASN A 1 100 ? 11.177 -1.971 11.496 1.00 76.56 100 ASN A C 1
ATOM 789 O O . ASN A 1 100 ? 10.040 -1.591 11.190 1.00 76.56 100 ASN A O 1
ATOM 793 N N . PRO A 1 101 ? 12.107 -1.096 11.927 1.00 74.88 101 PRO A N 1
ATOM 794 C CA . PRO A 1 101 ? 11.846 0.339 12.061 1.00 74.88 101 PRO A CA 1
ATOM 795 C C . PRO A 1 101 ? 11.343 1.005 10.770 1.00 74.88 101 PRO A C 1
ATOM 797 O O . PRO A 1 101 ? 10.491 1.893 10.828 1.00 74.88 101 PRO A O 1
ATOM 800 N N . GLU A 1 102 ? 11.821 0.559 9.607 1.00 72.50 102 GLU A N 1
ATOM 801 C CA . GLU A 1 102 ? 11.399 1.061 8.296 1.00 72.50 102 GLU A CA 1
ATOM 802 C C . GLU A 1 102 ? 9.911 0.778 8.024 1.00 72.50 102 GLU A C 1
ATOM 804 O O . GLU A 1 102 ? 9.202 1.620 7.464 1.00 72.50 102 GLU A O 1
ATOM 809 N N . SER A 1 103 ? 9.410 -0.374 8.476 1.00 75.50 103 SER A N 1
ATOM 810 C CA . SER A 1 103 ? 8.005 -0.769 8.336 1.00 75.50 103 SER A CA 1
ATOM 811 C C . SER A 1 103 ? 7.076 0.091 9.186 1.00 75.50 103 SER A C 1
ATOM 813 O O . SER A 1 103 ? 5.963 0.380 8.757 1.00 75.50 103 SER A O 1
ATOM 815 N N . VAL A 1 104 ? 7.528 0.577 10.347 1.00 85.06 104 VAL A N 1
ATOM 816 C CA . VAL A 1 104 ? 6.735 1.476 11.206 1.00 85.06 104 VAL A CA 1
ATOM 817 C C . VAL A 1 104 ? 6.450 2.795 10.486 1.00 85.06 104 VAL A C 1
ATOM 819 O O . VAL A 1 104 ? 5.307 3.250 10.441 1.00 85.06 104 VAL A O 1
ATOM 822 N N . GLN A 1 105 ? 7.472 3.401 9.871 1.00 82.56 105 GLN A N 1
ATOM 823 C CA . GLN A 1 105 ? 7.299 4.651 9.126 1.00 82.56 105 GLN A CA 1
ATOM 824 C C . GLN A 1 105 ? 6.389 4.459 7.906 1.00 82.56 105 GLN A C 1
ATOM 826 O O . GLN A 1 105 ? 5.554 5.319 7.611 1.00 82.56 105 GLN A O 1
ATOM 831 N N . PHE A 1 106 ? 6.530 3.324 7.217 1.00 82.44 106 PHE A N 1
ATOM 832 C CA . PHE A 1 106 ? 5.677 2.964 6.090 1.00 82.44 106 PHE A CA 1
ATOM 833 C C . PHE A 1 106 ? 4.209 2.798 6.509 1.00 82.44 106 PHE A C 1
ATOM 835 O O . PHE A 1 106 ? 3.336 3.439 5.923 1.00 82.44 106 PHE A O 1
ATOM 842 N N . ILE A 1 107 ? 3.939 2.008 7.554 1.00 86.94 107 ILE A N 1
ATOM 843 C CA . ILE A 1 107 ? 2.591 1.769 8.090 1.00 86.94 107 ILE A CA 1
ATOM 844 C C . ILE A 1 107 ? 1.921 3.089 8.473 1.00 86.94 107 ILE A C 1
ATOM 846 O O . ILE A 1 107 ? 0.775 3.312 8.084 1.00 86.94 107 ILE A O 1
ATOM 850 N N . ASN A 1 108 ? 2.642 3.993 9.149 1.00 90.00 108 ASN A N 1
ATOM 851 C CA . ASN A 1 108 ? 2.094 5.299 9.514 1.00 90.00 108 ASN A CA 1
ATOM 852 C C . ASN A 1 108 ? 1.610 6.066 8.279 1.00 90.00 108 ASN A C 1
ATOM 854 O O . ASN A 1 108 ? 0.466 6.507 8.226 1.00 90.00 108 ASN A O 1
ATOM 858 N N . GLY A 1 109 ? 2.463 6.174 7.255 1.00 88.25 109 GLY A N 1
ATOM 859 C CA . GLY A 1 109 ? 2.133 6.906 6.033 1.00 88.25 109 GLY A CA 1
ATOM 860 C C . GLY A 1 109 ? 0.934 6.323 5.281 1.00 88.25 109 GLY A C 1
ATOM 861 O O . GLY A 1 109 ? 0.094 7.080 4.786 1.00 88.25 109 GLY A O 1
ATOM 862 N N . VAL A 1 110 ? 0.829 4.991 5.208 1.00 89.12 110 VAL A N 1
ATOM 863 C CA . VAL A 1 110 ? -0.286 4.332 4.516 1.00 89.12 110 VAL A CA 1
ATOM 864 C C . VAL A 1 110 ? -1.585 4.466 5.311 1.00 89.12 110 VAL A C 1
ATOM 866 O O . VAL A 1 110 ? -2.592 4.876 4.732 1.00 89.12 110 VAL A O 1
ATOM 869 N N . LEU A 1 111 ? -1.583 4.184 6.619 1.00 90.38 111 LEU A N 1
ATOM 870 C CA . LEU A 1 111 ? -2.796 4.281 7.440 1.00 90.38 111 LEU A CA 1
ATOM 871 C C . LEU A 1 111 ? -3.308 5.719 7.559 1.00 90.38 111 LEU A C 1
ATOM 873 O O . LEU A 1 111 ? -4.518 5.930 7.518 1.00 90.38 111 LEU A O 1
ATOM 877 N N . ASP A 1 112 ? -2.417 6.711 7.615 1.00 91.62 112 ASP A N 1
ATOM 878 C CA . ASP A 1 112 ? -2.807 8.121 7.554 1.00 91.62 112 ASP A CA 1
ATOM 879 C C . ASP A 1 112 ? -3.521 8.460 6.238 1.00 91.62 112 ASP A C 1
ATOM 881 O O . ASP A 1 112 ? -4.494 9.218 6.231 1.00 91.62 112 ASP A O 1
ATOM 885 N N . SER A 1 113 ? -3.049 7.922 5.107 1.00 90.06 113 SER A N 1
ATOM 886 C CA . SER A 1 113 ? -3.703 8.134 3.811 1.00 90.06 113 SER A CA 1
ATOM 887 C C . SER A 1 113 ? -5.072 7.471 3.757 1.00 90.06 113 SER A C 1
ATOM 889 O O . SER A 1 113 ? -6.049 8.133 3.414 1.00 90.06 113 SER A O 1
ATOM 891 N N . VAL A 1 114 ? -5.150 6.198 4.153 1.00 88.19 114 VAL A N 1
ATOM 892 C CA . VAL A 1 114 ? -6.406 5.438 4.172 1.00 88.19 114 VAL A CA 1
ATOM 893 C C . VAL A 1 114 ? -7.423 6.096 5.103 1.00 88.19 114 VAL A C 1
ATOM 895 O O . VAL A 1 114 ? -8.564 6.308 4.705 1.00 88.19 114 VA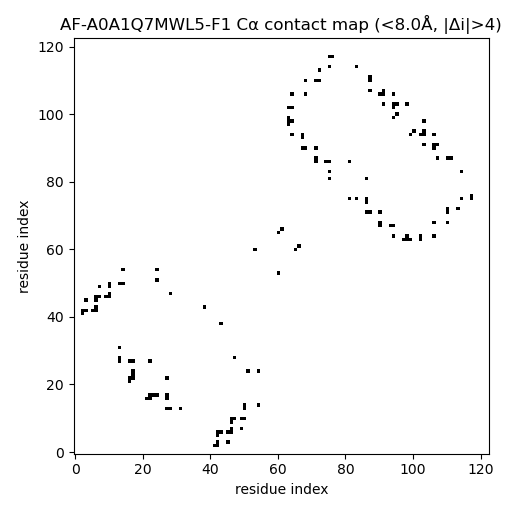L A O 1
ATOM 898 N N . GLY A 1 115 ? -7.014 6.489 6.312 1.00 86.94 115 GLY A N 1
ATOM 899 C CA . GLY A 1 115 ? -7.888 7.155 7.275 1.00 86.94 115 GLY A CA 1
ATOM 900 C C . GLY A 1 115 ? -8.504 8.443 6.724 1.00 86.94 115 GLY A C 1
ATOM 901 O O . GLY A 1 115 ? -9.711 8.639 6.848 1.00 86.94 115 GLY A O 1
ATOM 902 N N . ARG A 1 116 ? -7.710 9.287 6.046 1.00 89.50 116 ARG A N 1
ATOM 903 C CA . ARG A 1 116 ? -8.215 10.517 5.406 1.00 89.50 116 ARG A CA 1
ATOM 904 C C . ARG A 1 116 ? -9.210 10.239 4.283 1.00 89.50 116 ARG A C 1
ATOM 906 O O . ARG A 1 116 ? -10.186 10.972 4.141 1.00 89.50 116 ARG A O 1
ATOM 913 N N . ASP A 1 117 ? -8.957 9.226 3.461 1.00 87.56 117 ASP A N 1
ATOM 914 C CA . ASP A 1 117 ? -9.848 8.897 2.345 1.00 87.56 117 ASP A CA 1
ATOM 915 C C . ASP A 1 117 ? -11.175 8.300 2.843 1.00 87.56 117 ASP A C 1
ATOM 917 O O . ASP A 1 117 ? -12.234 8.624 2.305 1.00 87.56 117 ASP A O 1
ATOM 921 N N . LEU A 1 118 ? -11.144 7.523 3.931 1.00 86.25 118 LEU A N 1
ATOM 922 C CA . LEU A 1 118 ? -12.350 7.022 4.596 1.00 86.25 118 LEU A CA 1
ATOM 923 C C . LEU A 1 118 ? -13.172 8.133 5.261 1.00 86.25 118 LEU A C 1
ATOM 925 O O . LEU A 1 118 ? -14.398 8.088 5.201 1.00 86.25 118 LEU A O 1
ATOM 929 N N . GLU A 1 119 ? -12.530 9.135 5.868 1.00 83.75 119 GLU A N 1
ATOM 930 C CA . GLU A 1 119 ? -13.230 10.316 6.397 1.00 83.75 119 GLU A CA 1
ATOM 931 C C . GLU A 1 119 ? -13.956 11.078 5.280 1.00 83.75 119 GLU A C 1
ATOM 933 O O . GLU A 1 119 ? -15.130 11.404 5.430 1.00 83.75 119 GLU A O 1
ATOM 938 N N . LYS A 1 120 ? -13.299 11.297 4.131 1.00 84.81 120 LYS A N 1
ATOM 939 C CA . LYS A 1 120 ? -13.924 11.950 2.966 1.00 84.81 120 LYS A CA 1
ATOM 940 C C . LYS A 1 120 ? -15.106 11.166 2.407 1.00 84.81 120 LYS A C 1
ATOM 942 O O . LYS A 1 120 ? -16.071 11.778 1.984 1.00 84.81 120 LYS A O 1
ATOM 947 N N . ALA A 1 121 ? -15.029 9.836 2.378 1.00 79.06 121 ALA A N 1
ATOM 948 C CA . ALA A 1 121 ? -16.118 8.993 1.885 1.00 79.06 121 ALA A CA 1
ATOM 949 C C . ALA A 1 121 ? -17.344 8.968 2.822 1.00 79.06 121 ALA A C 1
ATOM 951 O O . ALA A 1 121 ? -18.417 8.537 2.406 1.00 79.06 121 ALA A O 1
ATOM 952 N N . ARG A 1 122 ? -17.177 9.385 4.086 1.00 76.81 122 ARG A N 1
ATOM 953 C CA . ARG A 1 122 ? -18.238 9.470 5.105 1.00 76.81 122 ARG A CA 1
ATOM 954 C C . ARG A 1 122 ? -18.859 10.868 5.229 1.00 76.81 122 ARG A C 1
ATOM 956 O O . ARG A 1 122 ? -19.874 10.988 5.912 1.00 76.81 122 ARG A O 1
ATOM 963 N N . ALA A 1 123 ? -18.227 11.886 4.646 1.00 67.88 123 ALA A N 1
ATOM 964 C CA . ALA A 1 123 ? -18.694 13.273 4.622 1.00 67.88 123 ALA A CA 1
ATOM 965 C C . ALA A 1 123 ? -19.662 13.507 3.455 1.00 67.88 123 ALA A C 1
ATOM 967 O O . ALA A 1 123 ? -20.627 14.275 3.660 1.00 67.88 123 ALA A O 1
#

Radius of gyration: 16.89 Å; Cα contacts (8 Å, |Δi|>4): 80; chains: 1; bounding box: 33×29×45 Å

Nearest PDB structures (foldseek):
  4eya-assembly1_A  TM=5.540E-01  e=2.599E-02  Aquifex aeolicus VF5
  2jr0-assembly1_A  TM=4.957E-01  e=4.347E-02  Aquifex aeolicus